Protein AF-A0A8B7IJQ3-F1 (afdb_monomer)

Radius of gyration: 18.36 Å; Cα contacts (8 Å, |Δi|>4): 58; chains: 1; bounding box: 43×24×62 Å

Solvent-accessible surface area (backbone atoms only — not comparable to full-atom values): 6725 Å² total; per-residue (Å²): 127,56,75,67,45,52,50,53,49,50,51,51,53,51,43,38,54,51,34,48,53,52,39,48,50,51,60,65,48,55,87,50,38,66,59,55,24,50,54,48,19,73,74,70,76,53,86,54,71,56,52,55,62,51,43,52,51,40,49,52,51,33,50,54,45,49,51,51,49,53,51,46,50,52,28,52,76,74,70,42,75,67,74,76,52,70,67,57,52,51,51,51,52,52,52,43,53,51,51,52,53,51,52,50,52,52,51,54,49,53,52,54,51,52,53,52,54,56,61,74,74,110

Structure (mmCIF, N/CA/C/O backbone):
data_AF-A0A8B7IJQ3-F1
#
_entry.id   AF-A0A8B7IJQ3-F1
#
loop_
_atom_site.group_PDB
_atom_site.id
_atom_site.type_symbol
_atom_site.label_atom_id
_atom_site.label_alt_id
_atom_site.label_comp_id
_atom_site.label_asym_id
_atom_site.label_entity_id
_atom_site.label_seq_id
_atom_site.pdbx_PDB_ins_code
_atom_site.Cartn_x
_atom_site.Cartn_y
_atom_site.Cartn_z
_atom_site.occupancy
_atom_site.B_iso_or_equiv
_atom_site.auth_seq_id
_atom_site.auth_comp_id
_atom_site.auth_asym_id
_atom_site.auth_atom_id
_atom_site.pdbx_PDB_model_num
ATOM 1 N N . MET A 1 1 ? -22.825 -0.904 17.038 1.00 66.00 1 MET A N 1
ATOM 2 C CA . MET A 1 1 ? -22.220 -0.335 15.814 1.00 66.00 1 MET A CA 1
ATOM 3 C C . MET A 1 1 ? -23.160 0.676 15.201 1.00 66.00 1 MET A C 1
ATOM 5 O O . MET A 1 1 ? -24.252 0.304 14.774 1.00 66.00 1 MET A O 1
ATOM 9 N N . THR A 1 2 ? -22.732 1.930 15.169 1.00 83.12 2 THR A N 1
ATOM 10 C CA . THR A 1 2 ? -23.414 3.000 14.430 1.00 83.12 2 THR A CA 1
ATOM 11 C C . THR A 1 2 ? -23.299 2.762 12.915 1.00 83.12 2 THR A C 1
ATOM 13 O O . THR A 1 2 ? -22.451 1.988 12.466 1.00 83.12 2 THR A O 1
ATOM 16 N N . GLN A 1 3 ? -24.147 3.401 12.099 1.00 84.06 3 GLN A N 1
ATOM 17 C CA . GLN A 1 3 ? -24.079 3.275 10.631 1.00 84.06 3 GLN A CA 1
ATOM 18 C C . GLN A 1 3 ? -22.702 3.685 10.080 1.00 84.06 3 GLN A C 1
ATOM 20 O O . GLN A 1 3 ? -22.156 3.009 9.211 1.00 84.06 3 GLN A O 1
ATOM 25 N N . TRP A 1 4 ? -22.104 4.733 10.650 1.00 85.81 4 TRP A N 1
ATOM 26 C CA . TRP A 1 4 ? -20.780 5.222 10.271 1.00 85.81 4 TRP A CA 1
ATOM 27 C C . TRP A 1 4 ? -19.665 4.210 10.537 1.00 85.81 4 TRP A C 1
ATOM 29 O O . TRP A 1 4 ? -18.755 4.069 9.728 1.00 85.81 4 TRP A O 1
ATOM 39 N N . GLU A 1 5 ? -19.735 3.462 11.633 1.00 85.69 5 GLU A N 1
ATOM 40 C CA . GLU A 1 5 ? -18.738 2.429 11.947 1.00 85.69 5 GLU A CA 1
ATOM 41 C C . GLU A 1 5 ? -18.828 1.228 11.026 1.00 85.69 5 GLU A C 1
ATOM 43 O O . GLU A 1 5 ? -17.803 0.664 10.658 1.00 85.69 5 GLU A O 1
ATOM 48 N N . ARG A 1 6 ? -20.049 0.857 10.624 1.00 86.38 6 ARG A N 1
ATOM 49 C CA . ARG A 1 6 ? -20.240 -0.192 9.619 1.00 86.38 6 ARG A CA 1
ATOM 50 C C . ARG A 1 6 ? -19.624 0.227 8.289 1.00 86.38 6 ARG A C 1
ATOM 52 O O . ARG A 1 6 ? -18.950 -0.583 7.668 1.00 86.38 6 ARG A O 1
ATOM 59 N N . LEU A 1 7 ? -19.798 1.489 7.888 1.00 91.50 7 LEU A N 1
ATOM 60 C CA . LEU A 1 7 ? -19.176 2.022 6.677 1.00 91.50 7 LEU A CA 1
ATOM 61 C C . LEU A 1 7 ? -17.644 1.960 6.757 1.00 91.50 7 LEU A C 1
ATOM 63 O O . LEU A 1 7 ? -17.014 1.426 5.851 1.00 91.50 7 LEU A O 1
ATOM 67 N N . TRP A 1 8 ? -17.042 2.438 7.849 1.00 91.88 8 TRP A N 1
ATOM 68 C CA . TRP A 1 8 ? -15.585 2.377 8.028 1.00 91.88 8 TRP A CA 1
ATOM 69 C C . TRP A 1 8 ? -15.049 0.946 8.059 1.00 91.88 8 TRP A C 1
ATOM 71 O O . TRP A 1 8 ? -13.992 0.681 7.492 1.00 91.88 8 TRP A O 1
ATOM 81 N N . PHE A 1 9 ? -15.787 0.014 8.660 1.00 91.88 9 PHE A N 1
ATOM 82 C CA . PHE A 1 9 ? -15.430 -1.401 8.646 1.00 91.88 9 PHE A CA 1
ATOM 83 C C . PHE A 1 9 ? -15.486 -2.009 7.242 1.00 91.88 9 PHE A C 1
ATOM 85 O O . PHE A 1 9 ? -14.589 -2.760 6.863 1.00 91.88 9 PHE A O 1
ATOM 92 N N . LEU A 1 10 ? -16.515 -1.670 6.459 1.00 93.56 10 LEU A N 1
ATOM 93 C CA . LEU A 1 10 ? -16.640 -2.109 5.068 1.00 93.56 10 LEU A CA 1
ATOM 94 C C . LEU A 1 10 ? -15.504 -1.556 4.207 1.00 93.56 10 LEU A C 1
ATOM 96 O O . LEU A 1 10 ? -14.923 -2.310 3.428 1.00 93.56 10 LEU A O 1
ATOM 100 N N . ILE A 1 11 ? -15.147 -0.279 4.379 1.00 94.94 11 ILE A N 1
ATOM 101 C CA . ILE A 1 11 ? -13.997 0.331 3.697 1.00 94.94 11 ILE A CA 1
ATOM 102 C C . ILE A 1 11 ? -12.718 -0.413 4.083 1.00 94.94 11 ILE A C 1
ATOM 104 O O . ILE A 1 11 ? -12.008 -0.871 3.199 1.00 94.94 11 ILE A O 1
ATOM 108 N N . LEU A 1 12 ? -12.461 -0.613 5.380 1.00 95.38 12 LEU A N 1
ATOM 109 C CA . LEU A 1 12 ? -11.278 -1.327 5.869 1.00 95.38 12 LEU A CA 1
ATOM 110 C C . LEU A 1 12 ? -11.182 -2.752 5.308 1.00 95.38 12 LEU A C 1
ATOM 112 O O . LEU A 1 12 ? -10.122 -3.168 4.847 1.00 95.38 12 LEU A O 1
ATOM 116 N N . THR A 1 13 ? -12.297 -3.480 5.305 1.00 95.44 13 THR A N 1
ATOM 117 C CA . THR A 1 13 ? -12.376 -4.842 4.763 1.00 95.44 13 THR A CA 1
ATOM 118 C C . THR A 1 13 ? -12.132 -4.852 3.252 1.00 95.44 13 THR A C 1
ATOM 120 O O . THR A 1 13 ? -11.385 -5.685 2.748 1.00 95.44 13 THR A O 1
ATOM 123 N N . SER A 1 14 ? -12.701 -3.892 2.521 1.00 96.12 14 SER A N 1
ATOM 124 C CA . SER A 1 14 ? -12.478 -3.750 1.076 1.00 96.12 14 SER A CA 1
ATOM 125 C C . SER A 1 14 ? -11.020 -3.400 0.767 1.00 96.12 14 SER A C 1
ATOM 127 O O . SER A 1 14 ? -10.419 -3.994 -0.125 1.00 96.12 14 SER A O 1
ATOM 129 N N . SER A 1 15 ? -10.417 -2.493 1.542 1.00 96.19 15 SER A N 1
ATOM 130 C CA . SER A 1 15 ? -8.995 -2.152 1.448 1.00 96.19 15 SER A CA 1
ATOM 131 C C . SER A 1 15 ? -8.096 -3.351 1.735 1.00 96.19 15 SER A C 1
ATOM 133 O O . SER A 1 15 ? -7.068 -3.495 1.077 1.00 96.19 15 SER A O 1
ATOM 135 N N . PHE A 1 16 ? -8.469 -4.225 2.675 1.00 97.19 16 PHE A N 1
ATOM 136 C CA . PHE A 1 16 ? -7.733 -5.462 2.937 1.00 97.19 16 PHE A CA 1
ATOM 137 C C . PHE A 1 16 ? -7.706 -6.360 1.701 1.00 97.19 16 PHE A C 1
ATOM 139 O O . PHE A 1 16 ? -6.628 -6.742 1.259 1.00 97.19 16 PHE A O 1
ATOM 146 N N . PHE A 1 17 ? -8.860 -6.638 1.090 1.00 97.12 17 PHE A N 1
ATOM 147 C CA . PHE A 1 17 ? -8.898 -7.465 -0.117 1.00 97.12 17 PHE A CA 1
ATOM 148 C C . PHE A 1 17 ? -8.157 -6.822 -1.292 1.00 97.12 17 PHE A C 1
ATOM 150 O O . PHE A 1 17 ? -7.416 -7.510 -1.987 1.00 97.12 17 PHE A O 1
ATOM 157 N N . LEU A 1 18 ? -8.295 -5.508 -1.483 1.00 95.44 18 LEU A N 1
ATOM 158 C CA . LEU A 1 18 ? -7.583 -4.795 -2.543 1.00 95.44 18 LEU A CA 1
ATOM 159 C C . LEU A 1 18 ? -6.061 -4.875 -2.360 1.00 95.44 18 LEU A C 1
ATOM 161 O O . LEU A 1 18 ? -5.343 -5.232 -3.289 1.00 95.44 18 LEU A O 1
ATOM 165 N N . THR A 1 19 ? -5.566 -4.574 -1.157 1.00 95.75 19 THR A N 1
ATOM 166 C CA . THR A 1 19 ? -4.127 -4.634 -0.858 1.00 95.75 19 THR A CA 1
ATOM 167 C C . THR A 1 19 ? -3.590 -6.063 -0.858 1.00 95.75 19 THR A C 1
ATOM 169 O O . THR A 1 19 ? -2.441 -6.255 -1.235 1.00 95.75 19 THR A O 1
ATOM 172 N N . LEU A 1 20 ? -4.407 -7.067 -0.515 1.00 95.56 20 LEU A N 1
ATOM 173 C CA . LEU A 1 20 ? -4.057 -8.483 -0.650 1.00 95.56 20 LEU A CA 1
ATOM 174 C C . LEU A 1 20 ? -3.861 -8.874 -2.118 1.00 95.56 20 LEU A C 1
ATOM 176 O O . LEU A 1 20 ? -2.845 -9.477 -2.448 1.00 95.56 20 LEU A O 1
ATOM 180 N N . 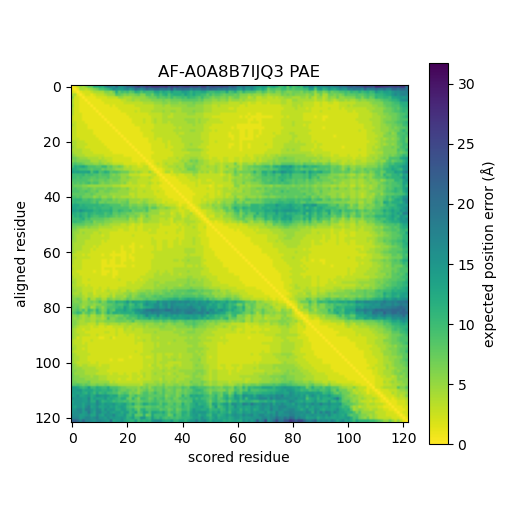VAL A 1 21 ? -4.807 -8.516 -2.994 1.00 95.44 21 VAL A N 1
ATOM 181 C CA . VAL A 1 21 ? -4.698 -8.764 -4.443 1.00 95.44 21 VAL A CA 1
ATOM 182 C C . VAL A 1 21 ? -3.472 -8.055 -5.011 1.00 95.44 21 VAL A C 1
ATOM 184 O O . VAL A 1 21 ? -2.710 -8.652 -5.765 1.00 95.44 21 VAL A O 1
ATOM 187 N N . TRP A 1 22 ? -3.243 -6.804 -4.609 1.00 94.12 22 TRP A N 1
ATOM 188 C CA . TRP A 1 22 ? -2.091 -6.034 -5.063 1.00 94.12 22 TRP A CA 1
ATOM 189 C C . TRP A 1 22 ? -0.757 -6.616 -4.587 1.00 94.12 22 TRP A C 1
ATOM 191 O O . TRP A 1 22 ? 0.179 -6.748 -5.371 1.00 94.12 22 TRP A O 1
ATOM 201 N N . PHE A 1 23 ? -0.670 -7.017 -3.319 1.00 94.00 23 PHE A N 1
ATOM 202 C CA . PHE A 1 23 ? 0.512 -7.686 -2.785 1.00 94.00 23 PHE A CA 1
ATOM 203 C C . PHE A 1 23 ? 0.757 -9.033 -3.468 1.00 94.00 23 PHE A C 1
ATOM 205 O O . PHE A 1 23 ? 1.894 -9.342 -3.810 1.00 94.00 23 PHE A O 1
ATOM 212 N N . TYR A 1 24 ? -0.302 -9.805 -3.714 1.00 93.31 24 TYR A N 1
ATOM 213 C CA . TYR A 1 24 ? -0.215 -11.069 -4.437 1.00 93.31 24 TYR A CA 1
ATOM 214 C C . TYR A 1 24 ? 0.306 -10.882 -5.865 1.00 93.31 24 TYR A C 1
ATOM 216 O O . TYR A 1 24 ? 1.193 -11.622 -6.273 1.00 93.31 24 TYR A O 1
ATOM 224 N N . PHE A 1 25 ? -0.181 -9.871 -6.589 1.00 91.56 25 PHE A N 1
ATOM 225 C CA . PHE A 1 25 ? 0.334 -9.523 -7.915 1.00 91.56 25 PHE A CA 1
ATOM 226 C C . PHE A 1 25 ? 1.845 -9.257 -7.876 1.00 91.56 25 PHE A C 1
ATOM 228 O O . PHE A 1 25 ? 2.602 -9.883 -8.606 1.00 91.56 25 PHE A O 1
ATOM 235 N N . TRP A 1 26 ? 2.307 -8.399 -6.963 1.00 91.31 26 TRP A N 1
ATOM 236 C CA . TRP A 1 26 ? 3.740 -8.109 -6.830 1.00 91.31 26 TRP A CA 1
ATOM 237 C C . TRP A 1 26 ? 4.573 -9.314 -6.402 1.00 91.31 26 TRP A C 1
ATOM 239 O O . TRP A 1 26 ? 5.749 -9.396 -6.754 1.00 91.31 26 TRP A O 1
ATOM 249 N N . TRP A 1 27 ? 3.989 -10.227 -5.629 1.00 89.00 27 TRP A N 1
ATOM 250 C CA . TRP A 1 27 ? 4.633 -11.478 -5.254 1.00 89.00 27 TRP A CA 1
ATOM 251 C C . TRP A 1 27 ? 4.766 -12.444 -6.437 1.00 89.00 27 TRP A C 1
ATOM 253 O O . TRP A 1 27 ? 5.780 -13.125 -6.549 1.00 89.00 27 TRP A O 1
ATOM 263 N N . GLU A 1 28 ? 3.770 -12.495 -7.319 1.00 90.44 28 GLU A N 1
ATOM 264 C CA . GLU A 1 28 ? 3.780 -13.350 -8.509 1.00 90.44 28 GLU A CA 1
ATOM 265 C C . GLU A 1 28 ? 4.822 -12.872 -9.527 1.00 90.44 28 GLU A C 1
ATOM 267 O O . GLU A 1 28 ? 5.707 -13.644 -9.898 1.00 90.44 28 GLU A O 1
ATOM 272 N N . VAL A 1 29 ? 4.830 -11.570 -9.829 1.00 87.50 29 VAL A N 1
ATOM 273 C CA . VAL A 1 29 ? 5.760 -10.966 -10.800 1.00 87.50 29 VAL A CA 1
ATOM 274 C C . VAL A 1 29 ? 7.191 -10.858 -10.239 1.00 87.50 29 VAL A C 1
ATOM 276 O O . VAL A 1 29 ? 8.094 -10.340 -10.888 1.00 87.50 29 VAL A O 1
ATOM 279 N N . HIS A 1 30 ? 7.451 -11.373 -9.029 1.00 85.19 30 HIS A N 1
ATOM 280 C CA . HIS A 1 30 ? 8.772 -11.357 -8.391 1.00 85.19 30 HIS A CA 1
ATOM 281 C C . HIS A 1 30 ? 9.887 -11.948 -9.257 1.00 85.19 30 HIS A C 1
ATOM 283 O O . HIS A 1 30 ? 11.006 -11.433 -9.252 1.00 85.19 30 HIS A O 1
ATOM 289 N N . ASN A 1 31 ? 9.580 -12.995 -10.025 1.00 85.25 31 ASN A N 1
ATOM 290 C CA . ASN A 1 31 ? 10.552 -13.622 -10.920 1.00 85.25 31 ASN A CA 1
ATOM 291 C C . ASN A 1 31 ? 10.887 -12.751 -12.144 1.00 85.25 31 ASN A C 1
ATOM 293 O O . ASN A 1 31 ? 11.984 -12.877 -12.688 1.00 85.25 31 ASN A O 1
ATOM 297 N N . ASP A 1 32 ? 10.000 -11.820 -12.504 1.00 86.19 32 ASP A N 1
ATOM 298 C CA . ASP A 1 32 ? 10.083 -10.993 -13.713 1.00 86.19 32 ASP A CA 1
ATOM 299 C C . ASP A 1 32 ? 10.383 -9.515 -13.394 1.00 86.19 32 ASP A C 1
ATOM 301 O O . ASP A 1 32 ? 10.262 -8.629 -14.240 1.00 86.19 32 ASP A O 1
ATOM 305 N N . TYR A 1 33 ? 10.859 -9.212 -12.179 1.00 86.81 33 TYR A N 1
ATOM 306 C CA . TYR A 1 33 ? 11.233 -7.846 -11.774 1.00 86.81 33 TYR A CA 1
ATOM 307 C C . TYR A 1 33 ? 12.255 -7.178 -12.692 1.00 86.81 33 TYR A C 1
ATOM 309 O O . TYR A 1 33 ? 12.290 -5.951 -12.766 1.00 86.81 33 TYR A O 1
ATOM 317 N N . ASN A 1 34 ? 13.074 -7.952 -13.405 1.00 85.38 34 ASN A N 1
ATOM 318 C CA . ASN A 1 34 ? 14.001 -7.399 -14.386 1.00 85.38 34 ASN A CA 1
ATOM 319 C C . ASN A 1 34 ? 13.273 -6.705 -15.544 1.00 85.38 34 ASN A C 1
ATOM 321 O O . ASN A 1 34 ? 13.741 -5.660 -15.994 1.00 85.38 34 ASN A O 1
ATOM 325 N N . GLU A 1 35 ? 12.128 -7.231 -15.986 1.00 84.50 35 GLU A N 1
ATOM 326 C CA . GLU A 1 35 ? 11.317 -6.614 -17.042 1.00 84.50 35 GLU A CA 1
ATOM 327 C C . GLU A 1 35 ? 10.700 -5.302 -16.548 1.00 84.50 35 GLU A C 1
ATOM 329 O O . GLU A 1 35 ? 10.826 -4.267 -17.203 1.00 84.50 35 GLU A O 1
ATOM 334 N N . ILE A 1 36 ? 10.159 -5.295 -15.325 1.00 82.62 36 ILE A N 1
ATOM 335 C CA . ILE A 1 36 ? 9.629 -4.077 -14.692 1.00 82.62 36 ILE A CA 1
ATOM 336 C C . ILE A 1 36 ? 10.733 -3.028 -14.483 1.00 82.62 36 ILE A C 1
ATOM 338 O O . ILE A 1 36 ? 10.536 -1.841 -14.755 1.00 82.62 36 ILE A O 1
ATOM 342 N N . ASN A 1 37 ? 11.910 -3.434 -14.003 1.00 89.00 37 ASN A N 1
ATOM 343 C CA . ASN A 1 37 ? 13.036 -2.522 -13.793 1.00 89.00 37 ASN A CA 1
ATOM 344 C C . ASN A 1 37 ? 13.526 -1.932 -15.122 1.00 89.00 37 ASN A C 1
ATOM 346 O O . ASN A 1 37 ? 13.835 -0.742 -15.179 1.00 89.00 37 ASN A O 1
ATOM 350 N N . TRP A 1 38 ? 13.551 -2.731 -16.192 1.00 85.75 38 TRP A N 1
ATOM 351 C CA . TRP A 1 38 ? 13.875 -2.270 -17.541 1.00 85.75 38 TRP A CA 1
ATOM 352 C C . TRP A 1 38 ? 12.845 -1.273 -18.078 1.00 85.75 38 TRP A C 1
ATOM 354 O O . TRP A 1 38 ? 13.210 -0.221 -18.609 1.00 85.75 38 TRP A O 1
ATOM 364 N N . PHE A 1 39 ? 11.558 -1.545 -17.870 1.00 82.38 39 PHE A N 1
ATOM 365 C CA . PHE A 1 39 ? 10.499 -0.604 -18.212 1.00 82.38 39 PHE A CA 1
ATOM 366 C C . PHE A 1 39 ? 10.695 0.748 -17.494 1.00 82.38 39 PHE A C 1
ATOM 368 O O . PHE A 1 39 ? 10.694 1.819 -18.113 1.00 82.38 39 PHE A O 1
ATOM 375 N N . LEU A 1 40 ? 10.926 0.713 -16.179 1.00 84.38 40 LEU A N 1
ATOM 376 C CA . LEU A 1 40 ? 11.128 1.921 -15.374 1.00 84.38 40 LEU A CA 1
ATOM 377 C C . LEU A 1 40 ? 12.430 2.644 -15.727 1.00 84.38 40 LEU A C 1
ATOM 379 O O . LEU A 1 40 ? 12.456 3.875 -15.713 1.00 84.38 40 LEU A O 1
ATOM 383 N N . TYR A 1 41 ? 13.476 1.909 -16.108 1.00 86.31 41 TYR A N 1
ATOM 384 C CA . TYR A 1 41 ? 14.711 2.466 -16.653 1.00 86.31 41 TYR A CA 1
ATOM 385 C C . TYR A 1 41 ? 14.442 3.310 -17.900 1.00 86.31 41 TYR A C 1
ATOM 387 O O . TYR A 1 41 ? 14.836 4.478 -17.938 1.00 86.31 41 TYR A O 1
ATOM 395 N N . ASN A 1 42 ? 13.715 2.761 -18.878 1.00 85.44 42 ASN A N 1
ATOM 396 C CA . ASN A 1 42 ? 13.378 3.474 -20.111 1.00 85.44 42 ASN A CA 1
ATOM 397 C C . ASN A 1 42 ? 12.584 4.760 -19.844 1.00 85.44 42 ASN A C 1
ATOM 399 O O . ASN A 1 42 ? 12.743 5.745 -20.563 1.00 85.44 42 ASN A O 1
ATOM 403 N N . ARG A 1 43 ? 11.757 4.775 -18.792 1.00 82.00 43 ARG A N 1
ATOM 404 C 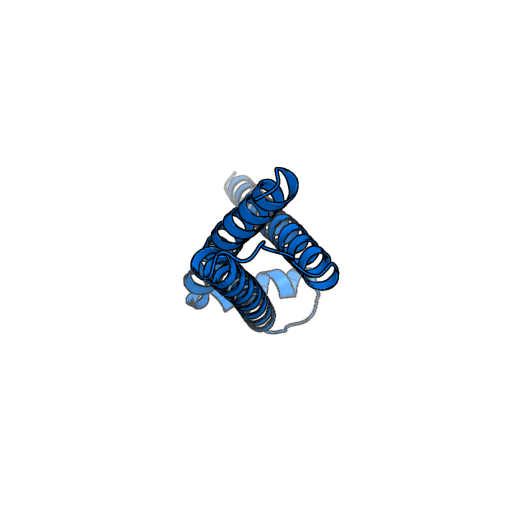CA . ARG A 1 43 ? 10.948 5.943 -18.420 1.00 82.00 43 ARG A CA 1
ATOM 405 C C . ARG A 1 43 ? 11.704 6.982 -17.587 1.00 82.00 43 ARG A C 1
ATOM 407 O O . ARG A 1 43 ? 11.485 8.176 -17.773 1.00 82.00 43 ARG A O 1
ATOM 414 N N . MET A 1 44 ? 12.544 6.553 -16.645 1.00 83.50 44 MET A N 1
ATOM 415 C CA . MET A 1 44 ? 13.254 7.446 -15.715 1.00 83.50 44 MET A CA 1
ATOM 416 C C . MET A 1 44 ? 14.633 7.886 -16.221 1.00 83.50 44 MET A C 1
ATOM 418 O O . MET A 1 44 ? 15.174 8.877 -15.731 1.00 83.50 44 MET A O 1
ATOM 422 N N . GLY A 1 45 ? 15.211 7.165 -17.185 1.00 87.19 45 GLY A N 1
ATOM 423 C CA . GLY A 1 45 ? 16.530 7.440 -17.759 1.00 87.19 45 GLY A CA 1
ATOM 424 C C . GLY A 1 45 ? 17.714 6.984 -16.898 1.00 87.19 45 GLY A C 1
ATOM 425 O O . GLY A 1 45 ? 18.858 7.283 -17.236 1.00 87.19 45 GLY A O 1
ATOM 426 N N . TYR A 1 46 ? 17.475 6.275 -15.791 1.00 86.94 46 TYR A N 1
ATOM 427 C CA . TYR A 1 46 ? 18.525 5.703 -14.944 1.00 86.94 46 TYR A CA 1
ATOM 428 C C . TYR A 1 46 ? 18.094 4.377 -14.324 1.00 86.94 46 TYR A C 1
ATOM 430 O O . TYR A 1 46 ? 16.912 4.142 -14.070 1.00 86.94 46 TYR A O 1
ATOM 438 N N . TRP A 1 47 ? 19.067 3.483 -14.130 1.00 86.56 47 TRP A N 1
ATOM 439 C CA . TRP A 1 47 ? 18.812 2.125 -13.656 1.00 86.56 47 TRP A CA 1
ATOM 440 C C . TRP A 1 47 ? 18.708 2.120 -12.136 1.00 86.56 47 TRP A C 1
ATOM 442 O O . TRP A 1 47 ? 19.577 2.654 -11.444 1.00 86.56 47 TRP A O 1
ATOM 452 N N . SER A 1 48 ? 17.647 1.513 -11.619 1.00 85.38 48 SER A N 1
ATOM 453 C CA . SER A 1 48 ? 17.476 1.237 -10.198 1.00 85.38 48 SER A CA 1
ATOM 454 C C . SER A 1 48 ? 16.518 0.065 -10.027 1.00 85.38 48 SER A C 1
ATOM 456 O O . SER A 1 48 ? 15.638 -0.143 -10.864 1.00 85.38 48 SER A O 1
ATOM 458 N N . ASP A 1 49 ? 16.659 -0.668 -8.926 1.00 88.12 49 ASP A N 1
ATOM 459 C CA . ASP A 1 49 ? 15.851 -1.849 -8.616 1.00 88.12 49 ASP A CA 1
ATOM 460 C C . ASP A 1 49 ? 14.464 -1.463 -8.077 1.00 88.12 49 ASP A C 1
ATOM 462 O O . ASP A 1 49 ? 14.063 -1.896 -6.998 1.00 88.12 49 ASP A O 1
ATOM 466 N N . TRP A 1 50 ? 13.732 -0.619 -8.808 1.00 84.62 50 TRP A N 1
ATOM 467 C CA . TRP A 1 50 ? 12.463 -0.006 -8.402 1.00 84.62 50 TRP A CA 1
ATOM 468 C C . TRP A 1 50 ? 11.384 -1.001 -7.976 1.00 84.62 50 TRP A C 1
ATOM 470 O O . TRP A 1 50 ? 10.585 -0.689 -7.090 1.00 84.62 50 TRP A O 1
ATOM 480 N N . SER A 1 51 ? 11.387 -2.204 -8.547 1.00 88.12 51 SER A N 1
ATOM 481 C CA . SER A 1 51 ? 10.458 -3.271 -8.166 1.00 88.12 51 SER A CA 1
ATOM 482 C C . SER A 1 51 ? 10.580 -3.650 -6.684 1.00 88.12 51 SER A C 1
ATOM 484 O O . SER A 1 51 ? 9.572 -3.917 -6.031 1.00 88.12 51 SER A O 1
ATOM 486 N N . ILE A 1 52 ? 11.789 -3.593 -6.107 1.00 89.56 52 ILE A N 1
ATOM 487 C CA . ILE A 1 52 ? 12.025 -3.949 -4.700 1.00 89.56 52 ILE A CA 1
ATOM 488 C C . ILE A 1 52 ? 11.399 -2.917 -3.742 1.00 89.56 52 ILE A C 1
ATOM 490 O O . ILE A 1 52 ? 10.593 -3.323 -2.901 1.00 89.56 52 ILE A O 1
ATOM 494 N N . PRO A 1 53 ? 11.665 -1.595 -3.843 1.00 90.81 53 PRO A N 1
ATOM 495 C CA . PRO A 1 53 ? 10.942 -0.590 -3.067 1.00 90.81 53 PRO A CA 1
ATOM 496 C C . PRO A 1 53 ? 9.423 -0.644 -3.244 1.00 90.81 53 PRO A C 1
ATOM 498 O O . PRO A 1 53 ? 8.703 -0.421 -2.267 1.00 90.81 53 PRO A O 1
ATOM 501 N N . ILE A 1 54 ? 8.919 -0.952 -4.446 1.00 89.50 54 ILE A N 1
ATOM 502 C CA . ILE A 1 54 ? 7.472 -1.058 -4.679 1.00 89.50 54 ILE A CA 1
ATOM 503 C C . ILE A 1 54 ? 6.887 -2.270 -3.943 1.00 89.50 54 ILE A C 1
ATOM 505 O O . ILE A 1 54 ? 5.872 -2.119 -3.254 1.00 89.50 54 ILE A O 1
ATOM 509 N N . LEU A 1 55 ? 7.540 -3.437 -4.003 1.00 91.38 55 LEU A N 1
ATOM 510 C CA . LEU A 1 55 ? 7.142 -4.616 -3.229 1.00 91.38 55 LEU A CA 1
ATOM 511 C C . LEU A 1 55 ? 7.160 -4.314 -1.728 1.00 91.38 55 LEU A C 1
ATOM 513 O O . LEU A 1 55 ? 6.179 -4.584 -1.038 1.00 91.38 55 LEU A O 1
ATOM 517 N N . VAL A 1 56 ? 8.246 -3.725 -1.217 1.00 93.62 56 VAL A N 1
ATOM 518 C CA . VAL A 1 56 ? 8.388 -3.394 0.212 1.00 93.62 56 VAL A CA 1
ATOM 519 C C . VAL A 1 56 ? 7.295 -2.423 0.659 1.00 93.62 56 VAL A C 1
ATOM 521 O O . VAL A 1 56 ? 6.671 -2.631 1.701 1.00 93.62 56 VAL A O 1
ATOM 524 N N . THR A 1 57 ? 7.011 -1.393 -0.140 1.00 92.25 57 THR A N 1
ATOM 525 C CA . THR A 1 57 ? 5.948 -0.418 0.150 1.00 92.25 57 THR A CA 1
ATOM 526 C C . THR A 1 57 ? 4.572 -1.082 0.136 1.00 92.25 57 THR A C 1
ATOM 528 O O . THR A 1 57 ? 3.757 -0.846 1.030 1.00 92.25 57 THR A O 1
ATOM 531 N N . THR A 1 58 ? 4.326 -1.965 -0.832 1.00 93.19 58 THR A N 1
ATOM 532 C CA . THR A 1 58 ? 3.082 -2.734 -0.939 1.00 93.19 58 THR A CA 1
ATOM 533 C C . THR A 1 58 ? 2.903 -3.679 0.251 1.00 93.19 58 THR A C 1
ATOM 535 O O . THR A 1 58 ? 1.835 -3.704 0.863 1.00 93.19 58 THR A O 1
ATOM 538 N N . ALA A 1 59 ? 3.959 -4.391 0.651 1.00 95.25 59 ALA A N 1
ATOM 539 C CA . ALA A 1 59 ? 3.967 -5.279 1.811 1.00 95.25 59 ALA A CA 1
ATOM 540 C C . ALA A 1 59 ? 3.715 -4.516 3.121 1.00 95.25 59 ALA A C 1
ATOM 542 O O . ALA A 1 59 ? 2.929 -4.959 3.964 1.00 95.25 59 ALA A O 1
ATOM 543 N N . ALA A 1 60 ? 4.339 -3.345 3.287 1.00 95.56 60 ALA A N 1
ATOM 544 C CA . ALA A 1 60 ? 4.124 -2.477 4.441 1.00 95.56 60 ALA A 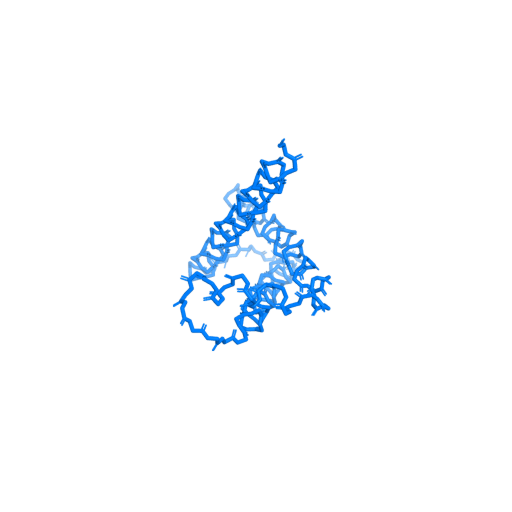CA 1
ATOM 545 C C . ALA A 1 60 ? 2.675 -1.967 4.502 1.00 95.56 60 ALA A C 1
ATOM 547 O O . ALA A 1 60 ? 2.044 -2.027 5.560 1.00 95.56 60 ALA A O 1
ATOM 548 N N . GLY A 1 61 ? 2.121 -1.530 3.364 1.00 94.12 61 GLY A N 1
ATOM 549 C CA . GLY A 1 61 ? 0.723 -1.114 3.246 1.00 94.12 61 GLY A CA 1
ATOM 550 C C . GLY A 1 61 ? -0.253 -2.241 3.588 1.00 94.12 61 GLY A C 1
ATOM 551 O O . GLY A 1 61 ? -1.140 -2.055 4.422 1.00 94.12 61 GLY A O 1
ATOM 552 N N . PHE A 1 62 ? -0.053 -3.432 3.020 1.00 95.75 62 PHE A N 1
ATOM 553 C CA . PHE A 1 62 ? -0.863 -4.615 3.317 1.00 95.75 62 PHE A CA 1
ATOM 554 C C . PHE A 1 62 ? -0.790 -5.012 4.799 1.00 95.75 62 PHE A C 1
ATOM 556 O O . PHE A 1 62 ? -1.819 -5.260 5.435 1.00 95.75 62 PHE A O 1
ATOM 563 N N . THR A 1 63 ? 0.410 -5.004 5.386 1.00 96.81 63 THR A N 1
ATOM 564 C CA . THR A 1 63 ? 0.609 -5.303 6.812 1.00 96.81 63 THR A CA 1
ATOM 565 C C . THR A 1 63 ? -0.127 -4.294 7.689 1.00 96.81 63 THR A C 1
ATOM 567 O O . THR A 1 63 ? -0.835 -4.685 8.616 1.00 96.81 63 THR A O 1
ATOM 570 N N . TYR A 1 64 ? -0.025 -3.000 7.375 1.00 95.62 64 TYR A N 1
ATOM 571 C CA . TYR A 1 64 ? -0.734 -1.942 8.095 1.00 95.62 64 TYR A CA 1
ATOM 572 C C . TYR A 1 64 ? -2.253 -2.154 8.080 1.00 95.62 64 TYR A C 1
ATOM 574 O O . TYR A 1 64 ? -2.894 -2.124 9.133 1.00 95.62 64 TYR A O 1
ATOM 582 N N . ILE A 1 65 ? -2.829 -2.428 6.906 1.00 96.69 65 ILE A N 1
ATOM 583 C CA . ILE A 1 65 ? -4.268 -2.685 6.759 1.00 96.69 65 ILE A CA 1
ATOM 584 C C . ILE A 1 65 ? -4.687 -3.955 7.508 1.00 96.69 65 ILE A C 1
ATOM 586 O O . ILE A 1 65 ? -5.709 -3.951 8.195 1.00 96.69 65 ILE A O 1
ATOM 590 N N . THR A 1 66 ? -3.880 -5.015 7.445 1.00 96.81 66 THR A N 1
ATOM 591 C CA . THR A 1 66 ? -4.125 -6.273 8.168 1.00 96.81 66 THR A CA 1
ATOM 592 C C . THR A 1 66 ? -4.141 -6.057 9.679 1.00 96.81 66 THR A C 1
ATOM 594 O O . THR A 1 66 ? -5.061 -6.511 10.358 1.00 96.81 66 THR A O 1
ATOM 597 N N . VAL A 1 67 ? -3.172 -5.309 10.217 1.00 95.56 67 VAL A N 1
ATOM 598 C CA . VAL A 1 67 ? -3.122 -4.966 11.646 1.00 95.56 67 VAL A CA 1
ATOM 599 C C . VAL A 1 67 ? -4.355 -4.162 12.056 1.00 95.56 67 VAL A C 1
ATOM 601 O O . VAL A 1 67 ? -4.977 -4.482 13.069 1.00 95.56 67 VAL A O 1
ATOM 604 N N . LEU A 1 68 ? -4.759 -3.160 11.267 1.00 94.62 68 LEU A N 1
ATOM 605 C CA . LEU A 1 68 ? -5.981 -2.399 11.542 1.00 94.62 68 LEU A CA 1
ATOM 606 C C . LEU A 1 68 ? -7.234 -3.279 11.524 1.00 94.62 68 LEU A C 1
ATOM 608 O O . LEU A 1 68 ? -8.106 -3.104 12.377 1.00 94.62 68 LEU A O 1
ATOM 612 N N . LEU A 1 69 ? -7.327 -4.226 10.588 1.00 94.94 69 LEU A N 1
ATOM 613 C CA . LEU A 1 69 ? -8.445 -5.164 10.511 1.00 94.94 69 LEU A CA 1
ATOM 614 C C . LEU A 1 69 ? -8.493 -6.076 11.741 1.00 94.94 69 LEU A C 1
ATOM 616 O O . LEU A 1 69 ? -9.558 -6.227 12.338 1.00 94.94 69 LEU A O 1
ATOM 620 N N . ILE A 1 70 ? -7.351 -6.623 12.167 1.00 94.62 70 ILE A N 1
ATOM 621 C CA . ILE A 1 70 ? -7.254 -7.437 13.388 1.00 94.62 70 ILE A CA 1
ATOM 622 C C . ILE A 1 70 ? -7.702 -6.621 14.603 1.00 94.62 70 ILE A C 1
ATOM 624 O O . ILE A 1 70 ? -8.554 -7.080 15.360 1.00 94.62 70 ILE A O 1
ATOM 628 N N . LEU A 1 71 ? -7.199 -5.393 14.763 1.00 92.06 71 LEU A N 1
ATOM 629 C CA . LEU A 1 71 ? -7.602 -4.509 15.860 1.00 92.06 71 LEU A CA 1
ATOM 630 C C . LEU A 1 71 ? -9.113 -4.237 15.842 1.00 92.06 71 LEU A C 1
ATOM 632 O O . LEU A 1 71 ? -9.769 -4.326 16.881 1.00 92.06 71 LEU A O 1
ATOM 636 N N . ALA A 1 72 ? -9.687 -3.958 14.669 1.00 90.81 72 ALA A N 1
ATOM 637 C CA . ALA A 1 72 ? -11.125 -3.753 14.516 1.00 90.81 72 ALA A CA 1
ATOM 638 C C . ALA A 1 72 ? -11.934 -4.997 14.924 1.00 90.81 72 ALA A C 1
ATOM 640 O O . ALA A 1 72 ? -12.924 -4.871 15.648 1.00 90.81 72 ALA A O 1
ATOM 641 N N . LEU A 1 73 ? -11.498 -6.194 14.518 1.00 91.00 73 LEU A N 1
ATOM 642 C CA . LEU A 1 73 ? -12.124 -7.462 14.903 1.00 91.00 73 LEU A CA 1
ATOM 643 C C . LEU A 1 73 ? -12.000 -7.729 16.410 1.00 91.00 73 LEU A C 1
ATOM 645 O O . LEU A 1 73 ? -12.979 -8.148 17.027 1.00 91.00 73 LEU A O 1
ATOM 649 N N . CYS A 1 74 ? -10.851 -7.430 17.022 1.00 91.06 74 CYS A N 1
ATOM 650 C CA . CYS A 1 74 ? -10.658 -7.539 18.469 1.00 91.06 74 CYS A CA 1
ATOM 651 C C . CYS A 1 74 ? -11.623 -6.629 19.242 1.00 91.06 74 CYS A C 1
ATOM 653 O O . CYS A 1 74 ? -12.254 -7.089 20.192 1.00 91.06 74 CYS A O 1
ATOM 655 N N . HIS A 1 75 ? -11.801 -5.371 18.823 1.00 87.88 75 HIS A N 1
ATOM 656 C CA . HIS A 1 75 ? -12.778 -4.474 19.454 1.00 87.88 75 HIS A CA 1
ATOM 657 C C . HIS A 1 75 ? -14.202 -5.033 19.368 1.00 87.88 75 HIS A C 1
ATOM 659 O O . HIS A 1 75 ? -14.905 -5.057 20.379 1.00 87.88 75 HIS A O 1
ATOM 665 N N . ILE A 1 76 ? -14.605 -5.539 18.196 1.00 86.69 76 ILE A N 1
ATOM 666 C CA . ILE A 1 76 ? -15.924 -6.159 18.002 1.00 86.69 76 ILE A CA 1
ATOM 667 C C . ILE A 1 76 ? -16.086 -7.389 18.907 1.00 86.69 76 ILE A C 1
ATOM 669 O O . ILE A 1 76 ? -17.123 -7.527 19.553 1.00 86.69 76 ILE A O 1
ATOM 673 N N . ALA A 1 77 ? -15.070 -8.252 18.993 1.00 87.81 77 ALA A N 1
ATOM 674 C CA . ALA A 1 77 ? -15.097 -9.464 19.813 1.00 87.81 77 ALA A CA 1
ATOM 675 C C . ALA A 1 77 ? -15.227 -9.163 21.316 1.00 87.81 77 ALA A C 1
ATOM 677 O O . ALA A 1 77 ? -15.916 -9.884 22.032 1.00 87.81 77 ALA A O 1
ATOM 678 N N . VAL A 1 78 ? -14.615 -8.072 21.787 1.00 90.25 78 VAL A N 1
ATOM 679 C CA . VAL A 1 78 ? -14.723 -7.592 23.179 1.00 90.25 78 VAL A CA 1
ATOM 680 C C . VAL A 1 78 ? -16.041 -6.827 23.422 1.00 90.25 78 VAL A C 1
ATOM 682 O O . VAL A 1 78 ? -16.343 -6.432 24.545 1.00 90.25 78 VAL A O 1
ATOM 685 N N . GLY A 1 79 ? -16.863 -6.615 22.386 1.00 81.44 79 GLY A N 1
ATOM 686 C CA . GLY A 1 79 ? -18.103 -5.838 22.472 1.00 81.44 79 GLY A CA 1
ATOM 687 C C . GLY A 1 79 ? -17.873 -4.327 22.572 1.00 81.44 79 GLY A C 1
ATOM 688 O O . GLY A 1 79 ? -18.808 -3.572 22.844 1.00 81.44 79 GLY A O 1
ATOM 689 N N . GLN A 1 80 ? -16.639 -3.869 22.342 1.00 82.69 80 GLN A N 1
ATOM 690 C CA . GLN A 1 80 ? -16.315 -2.454 22.263 1.00 82.69 80 GLN A CA 1
ATOM 691 C C . GLN A 1 80 ? -16.677 -1.878 20.896 1.00 82.69 80 GLN A C 1
ATOM 693 O O . GLN A 1 80 ? -16.577 -2.510 19.843 1.00 82.69 80 GLN A O 1
ATOM 698 N N . GLN A 1 81 ? -17.084 -0.617 20.920 1.00 76.81 81 GLN A N 1
ATOM 699 C CA . GLN A 1 81 ? -17.372 0.141 19.721 1.00 76.81 81 GLN A CA 1
ATOM 700 C C . GLN A 1 81 ? -16.067 0.436 18.963 1.00 76.81 81 GLN A C 1
ATOM 702 O O . GLN A 1 81 ? -15.081 0.879 19.551 1.00 76.81 81 GLN A O 1
ATOM 707 N N . MET A 1 82 ? -16.055 0.175 17.653 1.00 75.62 82 MET A N 1
ATOM 708 C CA . MET A 1 82 ? -14.886 0.391 16.802 1.00 75.62 82 MET A CA 1
ATOM 709 C C . MET A 1 82 ? -14.658 1.886 16.586 1.00 75.62 82 MET A C 1
ATOM 711 O O . MET A 1 82 ? -15.157 2.481 15.633 1.00 75.62 82 MET A O 1
ATOM 715 N N . ASN A 1 83 ? -13.880 2.495 17.470 1.00 77.62 83 ASN A N 1
ATOM 716 C CA . ASN A 1 83 ? -13.513 3.894 17.351 1.00 77.62 83 ASN A CA 1
ATOM 717 C C . ASN A 1 83 ? -12.132 4.019 16.700 1.00 77.62 83 ASN A C 1
ATOM 719 O O . ASN A 1 83 ? -11.127 4.224 17.379 1.00 77.62 83 ASN A O 1
ATOM 723 N N . LEU A 1 84 ? -12.074 3.864 15.370 1.00 79.81 84 LEU A N 1
ATOM 724 C CA . LEU A 1 84 ? -10.841 4.148 14.636 1.00 79.81 84 LEU A CA 1
ATOM 725 C C . LEU A 1 84 ? -10.463 5.615 14.854 1.00 79.81 84 LEU A C 1
ATOM 727 O O . LEU A 1 84 ? -11.205 6.526 14.461 1.00 79.81 84 LEU A O 1
ATOM 731 N N . HIS A 1 85 ? -9.282 5.827 15.430 1.00 85.94 85 HIS A N 1
ATOM 732 C CA . HIS A 1 85 ? -8.708 7.155 15.569 1.00 85.94 85 HIS A CA 1
ATOM 733 C C . HIS A 1 85 ? -8.620 7.834 14.195 1.00 85.94 85 HIS A C 1
ATOM 735 O O . HIS A 1 85 ? -8.361 7.185 13.178 1.00 85.94 85 HIS A O 1
ATOM 741 N N . TRP A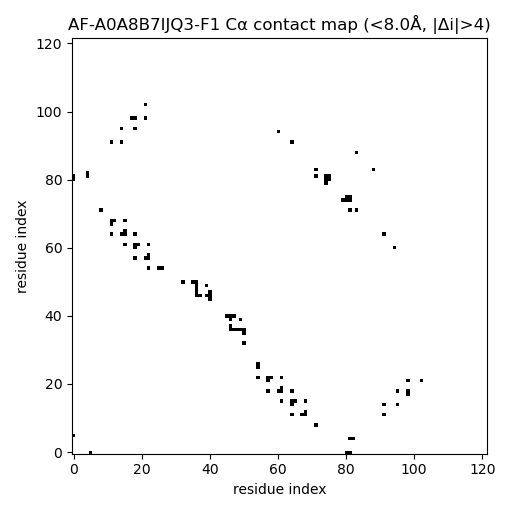 1 86 ? -8.824 9.150 14.154 1.00 90.25 86 TRP A N 1
ATOM 742 C CA . TRP A 1 86 ? -8.828 9.922 12.907 1.00 90.25 86 TRP A CA 1
ATOM 743 C C . TRP A 1 86 ? -7.532 9.749 12.097 1.00 90.25 86 TRP A C 1
ATOM 745 O O . TRP A 1 86 ? -7.589 9.659 10.875 1.00 90.25 86 TRP A O 1
ATOM 755 N N . LEU A 1 87 ? -6.391 9.572 12.775 1.00 91.75 87 LEU A N 1
ATOM 756 C CA . LEU A 1 87 ? -5.110 9.240 12.144 1.00 91.75 87 LEU A CA 1
ATOM 757 C C . LEU A 1 87 ? -5.172 7.937 11.326 1.00 91.75 87 LEU A C 1
ATOM 759 O O . LEU A 1 87 ? -4.705 7.903 10.192 1.00 91.75 87 LEU A O 1
ATOM 763 N N . HIS A 1 88 ? -5.779 6.877 11.869 1.00 92.25 88 HIS A N 1
ATOM 764 C CA . HIS A 1 88 ? -5.920 5.599 11.163 1.00 92.25 88 HIS A CA 1
ATOM 765 C C . HIS A 1 88 ? -6.907 5.688 10.002 1.00 92.25 88 HIS A C 1
ATOM 767 O O . HIS A 1 88 ? -6.715 5.019 8.993 1.00 92.25 88 HIS A O 1
ATOM 773 N N . LYS A 1 89 ? -7.932 6.544 10.105 1.00 92.75 89 LYS A N 1
ATOM 774 C CA . LYS A 1 89 ? -8.849 6.818 8.986 1.00 92.75 89 LYS A CA 1
ATOM 775 C C . LYS A 1 89 ? -8.123 7.504 7.833 1.00 92.75 89 LYS A C 1
ATOM 777 O O . LYS A 1 89 ? -8.302 7.101 6.690 1.00 92.75 89 LYS A O 1
ATOM 782 N N . ILE A 1 90 ? -7.279 8.493 8.131 1.00 94.38 90 ILE A N 1
ATOM 783 C CA . ILE A 1 90 ? -6.448 9.153 7.117 1.00 94.38 90 ILE A CA 1
ATOM 784 C C . ILE A 1 90 ? -5.485 8.138 6.495 1.00 94.38 90 ILE A C 1
ATOM 786 O O . ILE A 1 90 ? -5.450 8.021 5.277 1.00 94.38 90 ILE A O 1
ATOM 790 N N . GLY A 1 91 ? -4.775 7.354 7.314 1.00 92.81 91 GLY A N 1
ATOM 791 C CA . GLY A 1 91 ? -3.872 6.308 6.825 1.00 92.81 91 GLY A CA 1
ATOM 792 C C . GLY A 1 91 ? -4.572 5.295 5.914 1.00 92.81 91 GLY A C 1
ATOM 793 O O . GLY A 1 91 ? -4.089 5.022 4.821 1.00 92.81 91 GLY A O 1
ATOM 794 N N . LEU A 1 92 ? -5.747 4.804 6.317 1.00 95.00 92 LEU A N 1
ATOM 795 C CA . LEU A 1 92 ? -6.579 3.901 5.519 1.00 95.00 92 LEU A CA 1
ATOM 796 C C . LEU A 1 92 ? -6.939 4.505 4.155 1.00 95.00 92 LEU A C 1
ATOM 798 O O . LEU A 1 92 ? -6.7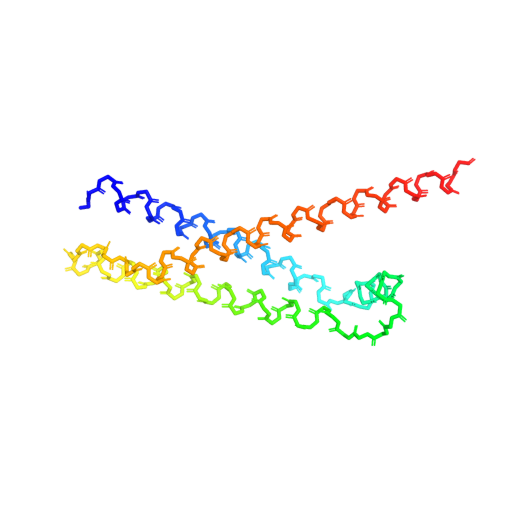44 3.855 3.130 1.00 95.00 92 LEU A O 1
ATOM 802 N N . MET A 1 93 ? -7.435 5.746 4.136 1.00 95.94 93 MET A N 1
ATOM 803 C CA . MET A 1 93 ? -7.829 6.413 2.892 1.00 95.94 93 MET A CA 1
ATOM 804 C C . MET A 1 93 ? -6.630 6.680 1.982 1.00 95.94 93 MET A C 1
ATOM 806 O O . MET A 1 93 ? -6.721 6.442 0.781 1.00 95.94 93 MET A O 1
ATOM 810 N N . THR A 1 94 ? -5.500 7.117 2.539 1.00 94.75 94 THR A N 1
ATOM 811 C CA . THR A 1 94 ? -4.265 7.334 1.777 1.00 94.75 94 THR A CA 1
ATOM 812 C C . THR A 1 94 ? -3.768 6.033 1.151 1.00 94.75 94 THR A C 1
ATOM 814 O O . THR A 1 94 ? -3.478 6.013 -0.046 1.00 94.75 94 THR A O 1
ATOM 817 N N . THR A 1 95 ? -3.720 4.934 1.913 1.00 93.62 95 THR A N 1
ATOM 818 C CA . THR A 1 95 ? -3.322 3.617 1.388 1.00 93.62 95 THR A CA 1
ATOM 819 C C . THR A 1 95 ? -4.277 3.146 0.296 1.00 93.62 95 THR A C 1
ATOM 821 O O . THR A 1 95 ? -3.823 2.694 -0.753 1.00 93.62 95 THR A O 1
ATOM 824 N N . LEU A 1 96 ? -5.590 3.294 0.500 1.00 94.38 96 LEU A N 1
ATOM 825 C CA . LEU A 1 96 ? -6.601 2.905 -0.481 1.00 94.38 96 LEU A CA 1
ATOM 826 C C . LEU A 1 96 ? -6.450 3.684 -1.794 1.00 94.38 96 LEU A C 1
ATOM 828 O O . LEU A 1 96 ? -6.350 3.070 -2.853 1.00 94.38 96 LEU A O 1
ATOM 832 N N . ILE A 1 97 ? -6.393 5.017 -1.728 1.00 96.00 97 ILE A N 1
ATOM 833 C CA . ILE A 1 97 ? -6.260 5.876 -2.913 1.00 96.00 97 ILE A CA 1
ATOM 834 C C . ILE A 1 97 ? -4.957 5.568 -3.644 1.00 96.00 97 ILE A C 1
ATOM 836 O O . ILE A 1 97 ? -4.974 5.378 -4.857 1.00 96.00 97 ILE A O 1
ATOM 840 N N . THR A 1 98 ? -3.845 5.464 -2.913 1.00 93.31 98 THR A N 1
ATOM 841 C CA . THR A 1 98 ? -2.540 5.163 -3.513 1.00 93.31 98 THR A CA 1
ATOM 842 C C . THR A 1 98 ? -2.579 3.817 -4.226 1.00 93.31 98 THR A C 1
ATOM 844 O O . THR A 1 98 ? -2.187 3.752 -5.383 1.00 93.31 98 THR A O 1
ATOM 847 N N . THR A 1 99 ? -3.134 2.780 -3.586 1.00 94.31 99 THR A N 1
ATOM 848 C CA . THR A 1 99 ? -3.256 1.438 -4.179 1.00 94.31 99 THR A CA 1
ATOM 849 C C . THR A 1 99 ? -4.090 1.467 -5.461 1.00 94.31 99 THR A C 1
ATOM 851 O O . THR A 1 99 ? -3.673 0.916 -6.474 1.00 94.31 99 THR A O 1
ATOM 854 N N . VAL A 1 100 ? -5.242 2.150 -5.458 1.00 95.06 100 VAL A N 1
ATOM 855 C CA . VAL A 1 100 ? -6.101 2.271 -6.650 1.00 95.06 100 VAL A CA 1
ATOM 856 C C . VAL A 1 100 ? -5.388 3.016 -7.779 1.00 95.06 100 VAL A C 1
ATOM 858 O O . VAL A 1 100 ? -5.434 2.572 -8.926 1.00 95.06 100 VAL A O 1
ATOM 861 N N . VAL A 1 101 ? -4.714 4.127 -7.471 1.00 94.75 101 VAL A N 1
ATOM 862 C CA . VAL A 1 101 ? -3.973 4.919 -8.465 1.00 94.75 101 VAL A CA 1
ATOM 863 C C . VAL A 1 101 ? -2.830 4.101 -9.059 1.00 94.75 101 VAL A C 1
ATOM 865 O O . VAL A 1 101 ? -2.685 4.069 -10.281 1.00 94.75 101 VAL A O 1
ATOM 868 N N . THR A 1 102 ? -2.050 3.400 -8.233 1.00 91.00 102 THR A N 1
AT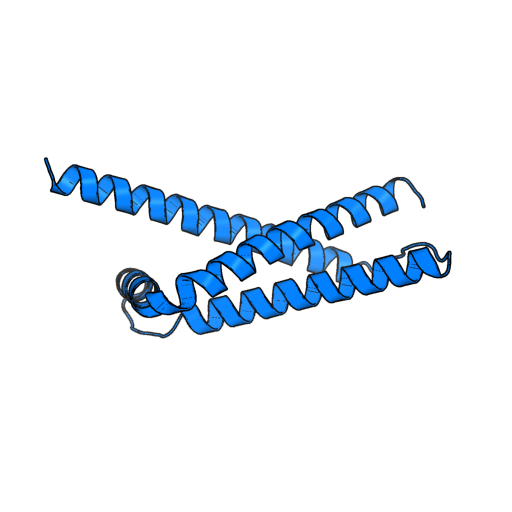OM 869 C CA . THR A 1 102 ? -0.939 2.573 -8.720 1.00 91.00 102 THR A CA 1
ATOM 870 C C . THR A 1 102 ? -1.434 1.388 -9.536 1.00 91.00 102 THR A C 1
ATOM 872 O O . THR A 1 102 ? -0.901 1.148 -10.612 1.00 91.00 102 THR A O 1
ATOM 875 N N . MET A 1 103 ? -2.490 0.698 -9.089 1.00 90.81 103 MET A N 1
ATOM 876 C CA . MET A 1 103 ? -3.114 -0.389 -9.854 1.00 90.81 103 MET A CA 1
ATOM 877 C C . MET A 1 103 ? -3.599 0.097 -11.218 1.00 90.81 103 MET A C 1
ATOM 879 O O . MET A 1 103 ? -3.298 -0.521 -12.232 1.00 90.81 103 MET A O 1
ATOM 883 N N . SER A 1 104 ? -4.295 1.237 -11.250 1.00 91.44 104 SER A N 1
ATOM 884 C CA . SER A 1 104 ? -4.795 1.826 -12.498 1.00 91.44 104 SER A CA 1
ATOM 885 C C . SER A 1 104 ? -3.655 2.238 -13.429 1.00 91.44 104 SER A C 1
ATOM 887 O O . SER A 1 104 ? -3.759 2.056 -14.634 1.00 91.44 104 SER A O 1
ATOM 889 N N . SER A 1 105 ? -2.557 2.760 -12.873 1.00 88.06 105 SER A N 1
ATOM 890 C CA . SER A 1 105 ? -1.382 3.168 -13.652 1.00 88.06 105 SER A CA 1
ATOM 891 C C . SER A 1 105 ? -0.670 1.972 -14.285 1.00 88.06 105 SER A C 1
ATOM 893 O O . SER A 1 105 ? -0.233 2.075 -15.424 1.00 88.06 105 SER A O 1
ATOM 895 N N . ILE A 1 106 ? -0.561 0.844 -13.570 1.00 85.25 106 ILE A N 1
ATOM 896 C CA . ILE A 1 106 ? 0.024 -0.387 -14.125 1.00 85.25 106 ILE A CA 1
ATOM 897 C C . ILE A 1 106 ? -0.907 -1.018 -15.162 1.00 85.25 106 ILE A C 1
ATOM 899 O O . ILE A 1 106 ? -0.431 -1.456 -16.200 1.00 85.25 106 ILE A O 1
ATOM 903 N N . ALA A 1 107 ? -2.221 -1.021 -14.923 1.00 87.75 107 ALA A N 1
ATOM 904 C CA . ALA A 1 107 ? -3.184 -1.544 -15.890 1.00 87.75 107 ALA A CA 1
ATOM 905 C C . ALA A 1 107 ? -3.154 -0.763 -17.215 1.00 87.75 107 ALA A C 1
ATOM 907 O O . ALA A 1 107 ? -3.028 -1.370 -18.270 1.00 87.75 107 ALA A O 1
ATOM 908 N N . GLN A 1 108 ? -3.181 0.575 -17.150 1.00 86.56 108 GLN A N 1
ATOM 909 C CA . GLN A 1 108 ? -3.052 1.430 -18.340 1.00 86.56 108 GLN A CA 1
ATOM 910 C C . GLN A 1 108 ? -1.734 1.188 -19.069 1.00 86.56 108 GLN A C 1
ATOM 912 O O . GLN A 1 108 ? -1.700 1.144 -20.290 1.00 86.56 108 GLN A O 1
ATOM 917 N N . LEU A 1 109 ? -0.652 1.000 -18.314 1.00 80.50 109 LEU A N 1
ATOM 918 C CA . LEU A 1 109 ? 0.645 0.751 -18.911 1.00 80.50 109 LEU A CA 1
ATOM 919 C C . LEU A 1 109 ? 0.693 -0.570 -19.685 1.00 80.50 109 LEU A C 1
ATOM 921 O O . LEU A 1 109 ? 1.258 -0.631 -20.770 1.00 80.50 109 LEU A O 1
ATOM 925 N N . TRP A 1 110 ? 0.115 -1.621 -19.111 1.00 79.06 110 TRP A N 1
ATOM 926 C CA . TRP A 1 110 ? 0.050 -2.931 -19.747 1.00 79.06 110 TRP A CA 1
ATOM 927 C C . TRP A 1 110 ? -0.783 -2.868 -21.034 1.00 79.06 110 TRP A C 1
ATOM 929 O O . TRP A 1 110 ? -0.375 -3.430 -22.046 1.00 79.06 110 TRP A O 1
ATOM 939 N N . ASP A 1 111 ? -1.901 -2.134 -21.023 1.00 81.44 111 ASP A N 1
ATOM 940 C CA . ASP A 1 111 ? -2.721 -1.892 -22.217 1.00 81.44 111 ASP A CA 1
ATOM 941 C C . ASP A 1 111 ? -1.921 -1.175 -23.325 1.00 81.44 111 ASP A C 1
ATOM 943 O O . ASP A 1 111 ? -1.934 -1.628 -24.473 1.00 81.44 111 ASP A O 1
ATOM 947 N N . ASP A 1 112 ? -1.158 -0.129 -22.980 1.00 81.06 112 ASP A N 1
ATOM 948 C 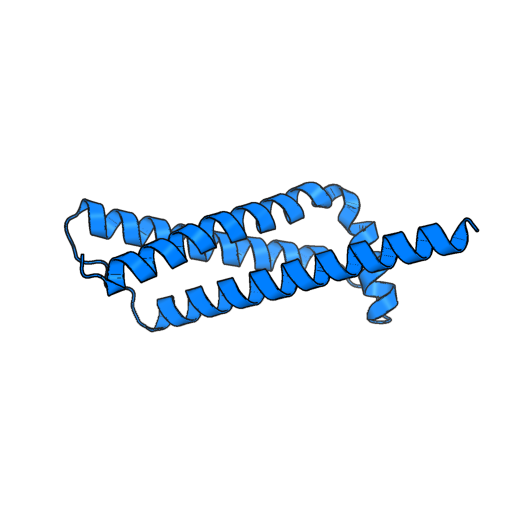CA . ASP A 1 112 ? -0.296 0.595 -23.928 1.00 81.06 112 ASP A CA 1
ATOM 949 C C . ASP A 1 112 ? 0.777 -0.324 -24.558 1.00 81.06 112 ASP A C 1
ATOM 951 O O . ASP A 1 112 ? 1.077 -0.221 -25.753 1.00 81.06 112 ASP A O 1
ATOM 955 N N . GLU A 1 113 ? 1.362 -1.248 -23.783 1.00 77.12 113 GLU A N 1
ATOM 956 C CA . GLU A 1 113 ? 2.351 -2.205 -24.301 1.00 77.12 113 GLU A CA 1
ATOM 957 C C . GLU A 1 113 ? 1.742 -3.189 -25.308 1.00 77.12 113 GLU A C 1
ATOM 959 O O . GLU A 1 113 ? 2.345 -3.433 -26.361 1.00 77.12 113 GLU A O 1
ATOM 964 N N . TRP A 1 114 ? 0.539 -3.715 -25.046 1.00 79.31 114 TRP A N 1
ATOM 965 C CA . TRP A 1 114 ? -0.140 -4.593 -26.006 1.00 79.31 114 TRP A CA 1
ATOM 966 C C . TRP A 1 114 ? -0.427 -3.881 -27.321 1.00 79.31 114 TRP A C 1
ATOM 968 O O . TRP A 1 114 ? -0.180 -4.457 -28.383 1.00 79.31 114 TRP A O 1
ATOM 978 N N . GLU A 1 115 ? -0.902 -2.634 -27.275 1.00 83.62 115 GLU A N 1
ATOM 979 C CA . GLU A 1 115 ? -1.159 -1.850 -28.487 1.00 83.62 115 GLU A CA 1
ATOM 980 C C . GLU A 1 115 ? 0.109 -1.681 -29.336 1.00 83.62 115 GLU A C 1
ATOM 982 O O . GLU A 1 115 ? 0.076 -1.898 -30.552 1.00 83.62 115 GLU A O 1
ATOM 987 N N . MET A 1 116 ? 1.250 -1.379 -28.710 1.00 79.25 116 MET A N 1
ATOM 988 C CA . MET A 1 116 ? 2.534 -1.246 -29.408 1.00 79.25 116 MET A CA 1
ATOM 989 C C . MET A 1 116 ? 2.986 -2.555 -30.063 1.00 79.25 116 MET A C 1
ATOM 991 O O . MET A 1 116 ? 3.455 -2.546 -31.207 1.00 79.25 116 MET A O 1
ATOM 995 N N . VAL A 1 117 ? 2.820 -3.687 -29.371 1.00 76.25 117 VAL A N 1
ATOM 996 C CA . VAL A 1 117 ? 3.131 -5.011 -29.929 1.00 76.25 117 VAL A CA 1
ATOM 997 C C . VAL A 1 117 ? 2.256 -5.291 -31.151 1.00 76.25 117 VAL A C 1
ATOM 999 O O . VAL A 1 117 ? 2.789 -5.688 -32.189 1.00 76.25 117 VAL A O 1
ATOM 1002 N N . PHE A 1 118 ? 0.949 -5.021 -31.082 1.00 81.50 118 PHE A N 1
ATOM 1003 C CA . PHE A 1 118 ? 0.049 -5.206 -32.225 1.00 81.50 118 PHE A CA 1
ATOM 1004 C C . PHE A 1 118 ? 0.437 -4.338 -33.425 1.00 81.50 118 PHE A C 1
ATOM 1006 O O . PHE A 1 118 ? 0.466 -4.844 -34.546 1.00 81.50 118 PHE A O 1
ATOM 1013 N N . ILE A 1 119 ? 0.790 -3.068 -33.200 1.00 84.94 119 ILE A N 1
ATOM 1014 C CA . ILE A 1 119 ? 1.239 -2.165 -34.272 1.00 84.94 119 ILE A CA 1
ATOM 1015 C C . ILE A 1 119 ? 2.539 -2.672 -34.910 1.00 84.94 119 ILE A C 1
ATOM 1017 O O . ILE A 1 119 ? 2.684 -2.599 -36.126 1.00 84.94 119 ILE A O 1
ATOM 1021 N N . SER A 1 120 ? 3.477 -3.206 -34.122 1.00 81.81 120 SER A N 1
ATOM 1022 C CA . SE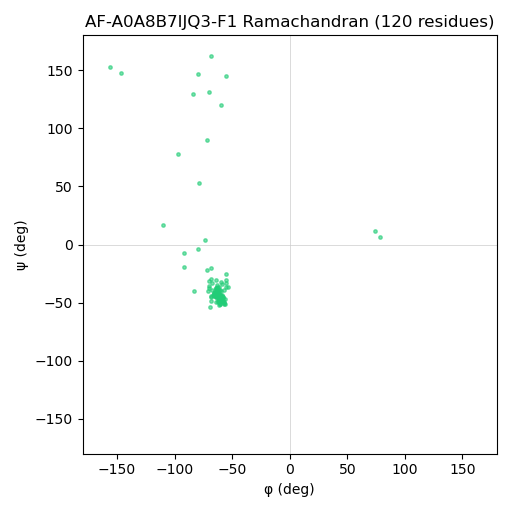R A 1 120 ? 4.767 -3.693 -34.636 1.00 81.81 120 SER A CA 1
ATOM 1023 C C . SER A 1 120 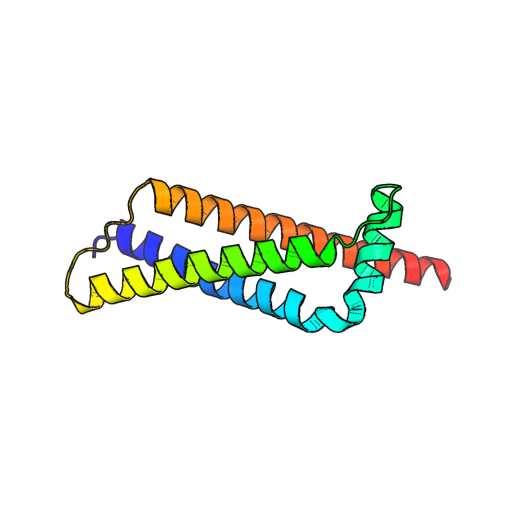? 4.672 -4.944 -35.520 1.00 81.81 120 SER A C 1
ATOM 1025 O O . SER A 1 120 ? 5.599 -5.233 -36.276 1.00 81.81 120 SER A O 1
ATOM 1027 N N . LEU A 1 121 ? 3.568 -5.691 -35.418 1.00 79.19 121 LEU A N 1
ATOM 1028 C CA . LEU A 1 121 ? 3.314 -6.915 -36.181 1.00 79.19 121 LEU A CA 1
ATOM 1029 C C . LEU A 1 121 ? 2.555 -6.668 -37.500 1.00 79.19 121 LEU A C 1
ATOM 1031 O O . LEU A 1 121 ? 2.388 -7.617 -38.270 1.00 79.19 121 LEU A O 1
ATOM 1035 N N . GLN A 1 122 ? 2.084 -5.438 -37.747 1.00 73.44 122 GLN A N 1
ATOM 1036 C CA . GLN A 1 122 ? 1.375 -5.025 -38.967 1.00 73.44 122 GLN A CA 1
ATOM 1037 C C . GLN A 1 122 ? 2.346 -4.565 -40.060 1.00 73.44 122 GLN A C 1
ATOM 1039 O O . GLN A 1 122 ? 2.145 -4.987 -41.222 1.00 73.44 122 GLN A O 1
#

Secondary structure (DSSP, 8-state):
--HHHHHHHHHHHHHHHHHHHHHHHHHHGGGGHHHHHHHHHHHHSS---THHHHHHHHHHHHHHHHHHHHHHHHHHHTT------HHHHHHHHHHHHHHHHHHHHHHHHHHHHHHHHHHHT-

Foldseek 3Di:
DDPVLVVVLVLLVVLLVLLVVVLVVLVVCVVVLVVVQVVVCVVVVDGDSVSVVVNVVSVVLNVLSVVLNVVQVVCVVVVHRRDPDVVSVVSSVVSSVVSVVVVVVVVVVVVVVVVVVVVVVD

Sequence (122 aa):
MTQWERLWFLILTSSFFLTLVWFYFWWEVHNDYNEINWFLYNRMGYWSDWSIPILVTTAAGFTYITVLLILALCHIAVGQQMNLHWLHKIGLMTTLITTVVTMSSIAQLWDDEWEMVFISLQ

Mean predicted aligned error: 5.52 Å

pLDDT: mean 88.79, std 6.13, range [66.0, 97.19]

Nearest PDB structures (foldseek):
  5j0l-assembly1_A  TM=3.336E-01  e=8.791E+00  synthetic construct
  8to0-assembly1_C  TM=2.949E-01  e=6.135E+00  Mus musculus